Protein AF-A0A1R1YK47-F1 (afdb_monomer_lite)

InterPro domains:
  IPR036691 Endonuclease/exonuclease/phosphatase superfamily [G3DSA:3.60.10.10] (43-123)
  IPR036691 Endonuclease/exonuclease/phosphatase superfamily [SSF56219] (29-118)

Sequence (126 aa):
MPFLPHRYSDNELYWQPGQIVYYDCRHPSLSNNTMLPEISSEKPLTAISWNIERGYKLDGIIEQLAKLDADIICLQGGGVHGNAILSKFNMVATSRQHNCQPVDWNNDGPRYNEPRVGKYVHFFLI

Organism: NCBI:txid133412

Radius of gyration: 19.17 Å; chains: 1; bounding box: 36×39×49 Å

Secondary structure (DSSP, 8-state):
-----S---TT---PPTT-------S-HHHHSS-------SSPPPPEEEEE-GGGTTHHHHHHHHHHH--SEEEEE--SSSS-EEEESS---EEEEE-S--SS-HHHHGGGGT-------EEEEE-

pLDDT: mean 70.17, std 16.39, range [35.94, 94.38]

Foldseek 3Di:
DDDDDPDDDPPPPDDDVPDDDDDDPDDPVVVPDDPPPPPPPDDPQFEEEDACQLCPVVVVVVVVCVVVPHQWYWYHNVVPPDIDIDGPDDWDKDWDFDPDDPDPLCPCCVVVVGNDPDGDTDIDTD

Structure (mmCIF, N/CA/C/O backbone):
data_AF-A0A1R1YK47-F1
#
_entry.id   AF-A0A1R1YK47-F1
#
loop_
_atom_site.group_PDB
_atom_site.id
_atom_site.type_symbol
_atom_site.label_atom_id
_atom_site.label_alt_id
_atom_site.label_comp_id
_atom_site.label_asym_id
_atom_site.label_entity_id
_atom_site.label_seq_id
_atom_site.pdbx_PDB_ins_code
_atom_site.Cartn_x
_atom_site.Cartn_y
_atom_site.Cartn_z
_atom_site.occupancy
_atom_site.B_iso_or_equiv
_atom_site.auth_seq_id
_atom_site.auth_comp_id
_atom_site.auth_asym_id
_atom_site.auth_atom_id
_atom_site.pdbx_PDB_model_num
ATOM 1 N N . MET A 1 1 ? 11.602 24.915 -20.531 1.00 37.25 1 MET A N 1
ATOM 2 C CA . MET A 1 1 ? 11.321 24.700 -19.096 1.00 37.25 1 MET A CA 1
ATOM 3 C C . MET A 1 1 ? 9.813 24.732 -18.918 1.00 37.25 1 MET A C 1
ATOM 5 O O . MET A 1 1 ? 9.246 25.782 -19.200 1.00 37.25 1 MET A O 1
ATOM 9 N N . PRO A 1 2 ? 9.125 23.620 -18.609 1.00 41.16 2 PRO A N 1
ATOM 10 C CA . PRO A 1 2 ? 7.677 23.655 -18.525 1.00 41.16 2 PRO A CA 1
ATOM 11 C C . PRO A 1 2 ? 7.239 24.065 -17.116 1.00 41.16 2 PRO A C 1
ATOM 13 O O . PRO A 1 2 ? 7.529 23.397 -16.131 1.00 41.16 2 PRO A O 1
ATOM 16 N N . PHE A 1 3 ? 6.573 25.213 -17.088 1.00 37.47 3 PHE A N 1
ATOM 17 C CA . PHE A 1 3 ? 5.572 25.689 -16.142 1.00 37.47 3 PHE A CA 1
ATOM 18 C C . PHE A 1 3 ? 5.009 24.621 -15.184 1.00 37.47 3 PHE A C 1
ATOM 20 O O . PHE A 1 3 ? 4.152 23.825 -15.564 1.00 37.47 3 PHE A O 1
ATOM 27 N N . LEU A 1 4 ? 5.435 24.670 -13.920 1.00 37.72 4 LEU A N 1
ATOM 28 C CA . LEU A 1 4 ? 4.640 24.166 -12.801 1.00 37.72 4 LEU A CA 1
ATOM 29 C C . LEU A 1 4 ? 3.656 25.278 -12.398 1.00 37.72 4 LEU A C 1
ATOM 31 O O . LEU A 1 4 ? 4.082 26.426 -12.248 1.00 37.72 4 LEU A O 1
ATOM 35 N N . PRO A 1 5 ? 2.350 24.996 -12.256 1.00 35.94 5 PRO A N 1
ATOM 36 C CA . PRO A 1 5 ? 1.392 26.008 -11.839 1.00 35.94 5 PRO A CA 1
ATOM 37 C C . PRO A 1 5 ? 1.704 26.474 -10.411 1.00 35.94 5 PRO A C 1
ATOM 39 O O . PRO A 1 5 ? 1.889 25.658 -9.510 1.00 35.94 5 PRO A O 1
ATOM 42 N N . HIS A 1 6 ? 1.724 27.794 -10.209 1.00 36.44 6 HIS A N 1
ATOM 43 C CA . HIS A 1 6 ? 1.731 28.454 -8.901 1.00 36.44 6 HIS A CA 1
ATOM 44 C C . HIS A 1 6 ? 0.470 28.086 -8.102 1.00 36.44 6 HIS A C 1
ATOM 46 O O . HIS A 1 6 ? -0.511 28.829 -8.083 1.00 36.44 6 HIS A O 1
ATOM 52 N N . ARG A 1 7 ? 0.464 26.913 -7.470 1.00 38.34 7 ARG A N 1
ATOM 53 C CA . ARG A 1 7 ? -0.603 26.476 -6.562 1.00 38.34 7 ARG A CA 1
ATOM 54 C C . ARG A 1 7 ? -0.049 25.826 -5.304 1.00 38.34 7 ARG A C 1
ATOM 56 O O . ARG A 1 7 ? -0.526 24.777 -4.914 1.00 38.34 7 ARG A O 1
ATOM 63 N N . TYR A 1 8 ? 0.914 26.465 -4.658 1.00 40.47 8 TYR A N 1
ATOM 64 C CA . TYR A 1 8 ? 1.286 26.121 -3.290 1.00 40.47 8 TYR A CA 1
ATOM 65 C C . TYR A 1 8 ? 1.613 27.434 -2.579 1.00 40.47 8 TYR A C 1
ATOM 67 O O . TYR A 1 8 ? 2.642 28.046 -2.839 1.00 40.47 8 TYR A O 1
ATOM 75 N N . SER A 1 9 ? 0.655 27.949 -1.804 1.00 43.38 9 SER A N 1
ATOM 76 C CA . SER A 1 9 ? 0.872 29.087 -0.906 1.00 43.38 9 SER A CA 1
ATOM 77 C C . SER A 1 9 ? 1.799 28.659 0.231 1.00 43.38 9 SER A C 1
ATOM 79 O O . SER A 1 9 ? 1.650 27.542 0.722 1.00 43.38 9 SER A O 1
ATOM 81 N N . ASP A 1 10 ? 2.669 29.561 0.685 1.00 44.22 10 ASP A N 1
ATOM 82 C CA . ASP A 1 10 ? 3.802 29.374 1.615 1.00 44.22 10 ASP A CA 1
ATOM 83 C C . ASP A 1 10 ? 3.491 28.831 3.037 1.00 44.22 10 ASP A C 1
ATOM 85 O O . ASP A 1 10 ? 4.325 28.925 3.931 1.00 44.22 10 ASP A O 1
ATOM 89 N N . ASN A 1 11 ? 2.315 28.241 3.270 1.00 45.84 11 ASN A N 1
ATOM 90 C CA . ASN A 1 11 ? 1.869 27.704 4.561 1.00 45.84 11 ASN A CA 1
ATOM 91 C C . ASN A 1 11 ? 1.641 26.181 4.559 1.00 45.84 11 ASN A C 1
ATOM 93 O O . ASN A 1 11 ? 0.995 25.657 5.468 1.0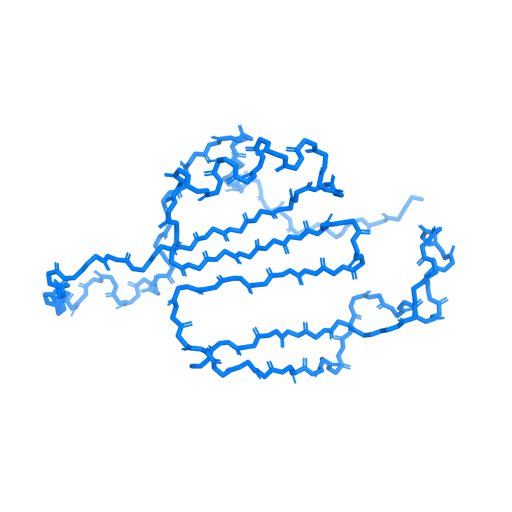0 45.84 11 ASN A O 1
ATOM 97 N N . GLU A 1 12 ? 2.133 25.446 3.559 1.00 52.50 12 GLU A N 1
ATOM 98 C CA . GLU A 1 12 ? 2.022 23.988 3.589 1.00 52.50 12 GLU A CA 1
ATOM 99 C C . GLU A 1 12 ? 2.949 23.393 4.649 1.00 52.50 12 GLU A C 1
ATOM 101 O O . GLU A 1 12 ? 4.172 23.524 4.610 1.00 52.50 12 GLU A O 1
ATOM 106 N N . LEU A 1 13 ? 2.322 22.742 5.625 1.00 56.00 13 LEU A N 1
ATOM 107 C CA . LEU A 1 13 ? 2.952 21.987 6.692 1.00 56.00 13 LEU A CA 1
ATOM 108 C C . LEU A 1 13 ? 3.752 20.831 6.065 1.00 56.00 13 LEU A C 1
ATOM 110 O O . LEU A 1 13 ? 3.222 19.750 5.820 1.00 56.00 13 LEU A O 1
ATOM 114 N N . TYR A 1 14 ? 5.021 21.080 5.745 1.00 54.44 14 TYR A N 1
ATOM 115 C CA . TYR A 1 14 ? 5.917 20.057 5.214 1.00 54.44 14 TYR A CA 1
ATOM 116 C C . TYR A 1 14 ? 6.212 19.028 6.308 1.00 54.44 14 TYR A C 1
ATOM 118 O O . TYR A 1 14 ? 7.012 19.263 7.218 1.00 54.44 14 TYR A O 1
ATOM 126 N N . TRP A 1 15 ? 5.549 17.876 6.217 1.00 69.12 15 TRP A N 1
ATOM 127 C CA . TRP A 1 15 ? 5.842 16.716 7.050 1.00 69.12 15 TRP A CA 1
ATOM 128 C C . TRP A 1 15 ? 7.257 16.221 6.759 1.00 69.12 15 TRP A C 1
ATOM 130 O O . TRP A 1 15 ? 7.640 16.050 5.599 1.00 69.12 15 TRP A O 1
ATOM 140 N N . GLN A 1 16 ? 8.040 15.986 7.808 1.00 71.56 16 GLN A N 1
ATOM 141 C CA . GLN A 1 16 ? 9.395 15.473 7.639 1.00 71.56 16 GLN A CA 1
ATOM 142 C C . GLN A 1 16 ? 9.356 13.984 7.252 1.00 71.56 16 GLN A C 1
ATOM 144 O O . GLN A 1 16 ? 8.504 13.244 7.754 1.00 71.56 16 GLN A O 1
ATOM 149 N N . PRO A 1 17 ? 10.273 13.497 6.393 1.00 53.19 17 PRO A N 1
ATOM 150 C CA . PRO A 1 17 ? 10.381 12.070 6.104 1.00 53.19 17 PRO A CA 1
ATOM 151 C C . PRO A 1 17 ? 10.516 11.238 7.389 1.00 53.19 17 PRO A C 1
ATOM 153 O O . PRO A 1 17 ? 11.370 11.513 8.229 1.00 53.19 17 PRO A O 1
ATOM 156 N N . GLY A 1 18 ? 9.665 10.220 7.546 1.00 53.66 18 GLY A N 1
ATOM 157 C CA . GLY A 1 18 ? 9.634 9.355 8.735 1.00 53.66 18 GLY A CA 1
ATOM 158 C C . GLY A 1 18 ? 8.845 9.908 9.928 1.00 53.66 18 GLY A C 1
ATOM 159 O O . GLY A 1 18 ? 8.736 9.228 10.948 1.00 53.66 18 GLY A O 1
ATOM 160 N N . GLN A 1 19 ? 8.266 11.106 9.819 1.00 64.25 19 GLN A N 1
ATOM 161 C CA . GLN A 1 19 ? 7.388 11.660 10.844 1.00 64.25 19 GLN A CA 1
ATOM 162 C C . GLN A 1 19 ? 6.049 10.911 10.876 1.00 64.25 19 GLN A C 1
ATOM 164 O O . GLN A 1 19 ? 5.363 10.796 9.861 1.00 64.25 19 GLN A O 1
ATOM 169 N N . ILE A 1 20 ? 5.647 10.445 12.061 1.00 56.94 20 ILE A N 1
ATOM 170 C CA . ILE A 1 20 ? 4.290 9.940 12.293 1.00 56.94 20 ILE A CA 1
ATOM 171 C C . ILE A 1 20 ? 3.365 11.141 12.482 1.00 56.94 20 ILE A C 1
ATOM 173 O O . ILE A 1 20 ? 3.617 12.006 13.323 1.00 56.94 20 ILE A O 1
ATOM 177 N N . VAL A 1 21 ? 2.294 11.186 11.696 1.00 62.59 21 VAL A N 1
ATOM 178 C CA . VAL A 1 21 ? 1.317 12.275 11.696 1.00 62.59 21 VAL A CA 1
ATOM 179 C C . VAL A 1 21 ? -0.048 11.716 12.064 1.00 62.59 21 VAL A C 1
ATOM 181 O O . VAL A 1 21 ? -0.497 10.734 11.479 1.00 62.59 21 VAL A O 1
ATOM 184 N N . TYR A 1 22 ? -0.717 12.371 13.009 1.00 63.12 22 TYR A N 1
ATOM 185 C CA . TYR A 1 22 ? -2.111 12.102 13.342 1.00 63.12 22 TYR A CA 1
ATOM 186 C C . TYR A 1 22 ? -2.960 13.213 12.735 1.00 63.12 22 TYR A C 1
ATOM 188 O O . TYR A 1 22 ? -2.768 14.384 13.061 1.00 63.12 22 TYR A O 1
ATOM 196 N N . TYR A 1 2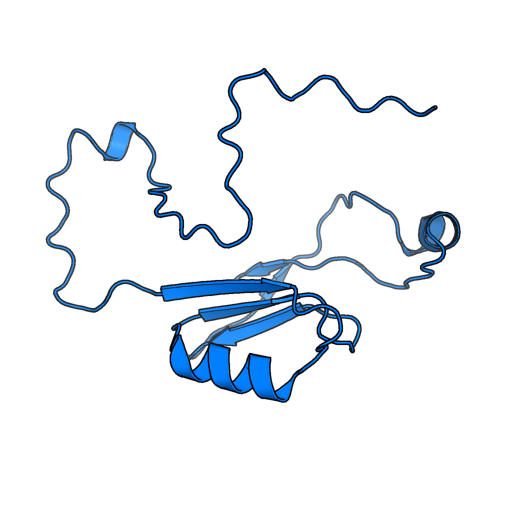3 ? -3.869 12.855 11.831 1.00 62.44 23 TYR A N 1
ATOM 197 C CA . TYR A 1 23 ? -4.727 13.813 11.143 1.00 62.44 23 TYR A CA 1
ATOM 198 C C . TYR A 1 23 ? -6.190 13.393 11.270 1.00 62.44 23 TYR A C 1
ATOM 200 O O . TYR A 1 23 ? -6.547 12.255 10.969 1.00 62.44 23 TYR A O 1
ATOM 208 N N . ASP A 1 24 ? -7.030 14.317 11.729 1.00 64.69 24 ASP A N 1
ATOM 209 C CA . ASP A 1 24 ? -8.475 14.128 11.805 1.00 64.69 24 ASP A CA 1
ATOM 210 C C . ASP A 1 24 ? -9.125 14.712 10.545 1.00 64.69 24 ASP A C 1
ATOM 212 O O . ASP A 1 24 ? -9.198 15.926 10.372 1.00 64.69 24 ASP A O 1
ATOM 216 N N . CYS A 1 25 ? -9.579 13.837 9.647 1.00 62.56 25 CYS A N 1
ATOM 217 C CA . CYS A 1 25 ? -10.200 14.226 8.378 1.00 62.56 25 CYS A CA 1
ATOM 218 C C . CYS A 1 25 ? -11.672 14.661 8.507 1.00 62.56 25 CYS A C 1
ATOM 220 O O . CYS A 1 25 ? -12.323 14.895 7.484 1.00 62.56 25 CYS A O 1
ATOM 222 N N . ARG A 1 26 ? -12.256 14.704 9.712 1.00 63.38 26 ARG A N 1
ATOM 223 C CA . ARG A 1 26 ? -13.668 15.082 9.877 1.00 63.38 26 ARG A CA 1
ATOM 224 C C . ARG A 1 26 ? -13.858 16.573 9.588 1.00 63.38 26 ARG A C 1
ATOM 226 O O . ARG A 1 26 ? -13.045 17.407 9.972 1.00 63.38 26 ARG A O 1
ATOM 233 N N . HIS A 1 27 ? -14.955 16.921 8.911 1.00 60.66 27 HIS A N 1
ATOM 234 C CA . HIS A 1 27 ? -15.258 18.314 8.566 1.00 60.66 27 HIS A CA 1
ATOM 235 C C . HIS A 1 27 ? -15.371 19.182 9.841 1.00 60.66 27 HIS A C 1
ATOM 237 O O . HIS A 1 27 ? -16.017 18.738 10.793 1.00 60.66 27 HIS A O 1
ATOM 243 N N . PRO A 1 28 ? -14.841 20.424 9.879 1.00 63.12 28 PRO A N 1
ATOM 244 C CA . PRO A 1 28 ? -14.827 21.260 11.090 1.00 63.12 28 PRO A CA 1
ATOM 245 C C . PRO A 1 28 ? -16.212 21.528 11.699 1.00 63.12 28 PRO A C 1
ATOM 247 O O . PRO A 1 28 ? -16.351 21.767 12.893 1.00 63.12 28 PRO A O 1
ATOM 250 N N . SER A 1 29 ? -17.280 21.461 10.899 1.00 58.78 29 SER A N 1
ATOM 251 C CA . SER A 1 29 ? -18.649 21.595 11.419 1.00 58.78 29 SER A CA 1
ATOM 252 C C . SER A 1 29 ? -19.116 20.391 12.251 1.00 58.78 29 SER A C 1
ATOM 254 O O . SER A 1 29 ? -20.111 20.503 12.960 1.00 58.78 29 SER A O 1
ATOM 256 N N . LEU A 1 30 ? -18.431 19.247 12.160 1.00 56.91 30 LEU A N 1
ATOM 257 C CA . LEU A 1 30 ? -18.706 18.029 12.927 1.00 56.91 30 LEU A CA 1
ATOM 258 C C . LEU A 1 30 ? -17.873 17.952 14.214 1.00 56.91 30 LEU A C 1
ATOM 260 O O . LEU A 1 30 ? -18.207 17.158 15.090 1.00 56.91 30 LEU A O 1
ATOM 264 N N . SER A 1 31 ? -16.820 18.769 14.354 1.00 54.59 31 SER A N 1
ATOM 265 C CA . SER A 1 31 ? -15.941 18.745 15.533 1.00 54.59 31 SER A CA 1
ATOM 266 C C . SER A 1 31 ? -16.531 19.469 16.744 1.00 54.59 31 SER A C 1
ATOM 268 O O . SER A 1 31 ? -16.192 19.131 17.872 1.00 54.59 31 SER A O 1
ATOM 270 N N . ASN A 1 32 ? -17.410 20.455 16.529 1.00 52.28 32 ASN A N 1
ATOM 271 C CA . ASN A 1 32 ? -17.772 21.416 17.577 1.00 52.28 32 ASN A CA 1
ATOM 272 C C . ASN A 1 32 ? -19.150 21.203 18.219 1.00 52.28 32 ASN A C 1
ATOM 274 O O . ASN A 1 32 ? -19.460 21.913 19.169 1.00 52.28 32 ASN A O 1
ATOM 278 N N . ASN A 1 33 ? -19.995 20.286 17.727 1.00 49.47 33 ASN A N 1
ATOM 279 C CA . ASN A 1 33 ? -21.384 20.220 18.211 1.00 49.47 33 ASN A CA 1
ATOM 280 C C . ASN A 1 33 ? -22.028 18.835 18.296 1.00 49.47 33 ASN A C 1
ATOM 282 O O . ASN A 1 33 ? -23.249 18.717 18.356 1.00 49.47 33 ASN A O 1
ATOM 286 N N . THR A 1 34 ? -21.229 17.779 18.366 1.00 49.53 34 THR A N 1
ATOM 287 C CA . THR A 1 34 ? -21.770 16.455 18.669 1.00 49.53 34 THR A CA 1
ATOM 288 C C . THR A 1 34 ? -20.887 15.870 19.746 1.00 49.53 34 THR A C 1
ATOM 290 O O . THR A 1 34 ? -19.693 15.686 19.512 1.00 49.53 34 THR 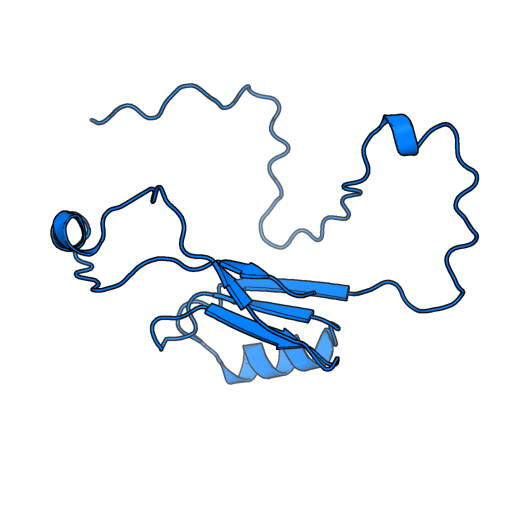A O 1
ATOM 293 N N . MET A 1 35 ? -21.454 15.594 20.929 1.00 50.66 35 MET A N 1
ATOM 294 C CA . MET A 1 35 ? -20.897 14.542 21.774 1.00 50.66 35 MET A CA 1
ATOM 295 C C . MET A 1 35 ? -20.623 13.383 20.827 1.00 50.66 35 MET A C 1
ATOM 297 O O . MET A 1 35 ? -21.549 12.921 20.157 1.00 50.66 35 MET A O 1
ATOM 301 N N . LEU A 1 36 ? -19.346 13.021 20.682 1.00 52.94 36 LEU A N 1
ATOM 302 C CA . LEU A 1 36 ? -18.961 11.833 19.938 1.00 52.94 36 LEU A CA 1
ATOM 303 C C . LEU A 1 36 ? -19.927 10.742 20.413 1.00 52.94 36 LEU A C 1
ATOM 305 O O . LEU A 1 36 ? -20.026 10.577 21.634 1.00 52.94 36 LEU A O 1
ATOM 309 N N . PRO A 1 37 ? -20.684 10.055 19.531 1.00 49.97 37 PRO A N 1
ATOM 310 C CA . PRO A 1 37 ? -21.273 8.795 19.961 1.00 49.97 37 PRO A CA 1
ATOM 311 C C . PRO A 1 37 ? -20.103 8.042 20.576 1.00 49.97 37 PRO A C 1
ATOM 313 O O . PRO A 1 37 ? -19.045 8.025 19.934 1.00 49.97 37 PRO A O 1
ATOM 316 N N . GLU A 1 38 ? -20.237 7.615 21.843 1.00 51.88 38 GLU A N 1
ATOM 317 C CA . GLU A 1 38 ? -19.170 6.922 22.567 1.00 51.88 38 GLU A CA 1
ATOM 318 C C . GLU A 1 38 ? -18.500 6.021 21.551 1.00 51.88 38 GLU A C 1
ATOM 320 O O . GLU A 1 38 ? -19.175 5.173 20.959 1.00 51.88 38 GLU A O 1
ATOM 325 N N . ILE A 1 39 ? -17.241 6.333 21.213 1.00 55.06 39 ILE A N 1
ATOM 326 C CA . ILE A 1 39 ? -16.490 5.498 20.290 1.00 55.06 39 ILE A CA 1
ATOM 327 C C . ILE A 1 39 ? -16.638 4.129 20.923 1.00 55.06 39 ILE A C 1
ATOM 329 O O . ILE A 1 39 ? -16.228 3.960 22.075 1.00 55.06 39 ILE A O 1
ATOM 333 N N . SER A 1 40 ? -17.351 3.234 20.226 1.00 56.41 40 SER A N 1
ATOM 334 C CA . SER A 1 40 ? -17.503 1.842 20.624 1.00 56.41 40 SER A CA 1
ATOM 335 C C . SER A 1 40 ? -16.163 1.422 21.209 1.00 56.41 40 SER A C 1
ATOM 337 O O . SER A 1 40 ? -15.134 1.752 20.620 1.00 56.41 40 SER A O 1
ATOM 339 N N . SER A 1 41 ? -16.135 0.747 22.359 1.00 56.38 41 SER A N 1
ATOM 340 C CA . SER A 1 41 ? -14.886 0.312 23.010 1.00 56.38 41 SER A CA 1
ATOM 341 C C . SER A 1 41 ? -13.983 -0.559 22.115 1.00 56.38 41 SER A C 1
ATOM 343 O O . SER A 1 41 ? -12.952 -1.061 22.556 1.00 56.38 41 SER A O 1
ATOM 345 N N . GLU A 1 42 ? -14.397 -0.799 20.878 1.00 67.12 42 GLU A N 1
ATOM 346 C CA . GLU A 1 42 ? -13.665 -1.437 19.812 1.00 67.12 42 GLU A CA 1
ATOM 347 C C . GLU A 1 42 ? -12.516 -0.564 19.285 1.00 67.12 42 GLU A C 1
ATOM 349 O O . GLU A 1 42 ? -12.593 0.656 19.128 1.00 67.12 42 GLU A O 1
ATOM 354 N N . LYS A 1 43 ? -11.405 -1.248 19.013 1.00 75.94 43 LYS A N 1
ATOM 355 C CA . LYS A 1 43 ? -10.175 -0.693 18.451 1.00 75.94 43 LYS A CA 1
ATOM 356 C C . LYS A 1 43 ? -10.490 0.161 17.202 1.00 75.94 43 LYS A C 1
ATOM 358 O O . LYS A 1 43 ? -11.166 -0.339 16.302 1.00 75.94 43 LYS A O 1
ATOM 363 N N . PRO A 1 44 ? -9.957 1.396 17.089 1.00 80.75 44 PRO A N 1
ATOM 364 C CA . PRO A 1 44 ? -10.059 2.185 15.862 1.00 80.75 44 PRO A CA 1
ATOM 365 C C . PRO A 1 44 ? -9.491 1.422 14.660 1.00 80.75 44 PRO A C 1
ATOM 367 O O . PRO A 1 44 ? -8.440 0.793 14.776 1.00 80.75 44 PRO A O 1
ATOM 370 N N . LEU A 1 45 ? -10.149 1.517 13.502 1.00 82.75 45 LEU A N 1
ATOM 371 C CA . LEU A 1 45 ? -9.655 0.920 12.261 1.00 82.75 45 LEU A CA 1
ATOM 372 C C . LEU A 1 45 ? -8.280 1.502 11.905 1.00 82.75 45 LEU A C 1
ATOM 374 O O . LEU A 1 45 ? -8.128 2.714 11.739 1.00 82.75 45 LEU A O 1
ATOM 378 N N . THR A 1 46 ? -7.287 0.632 11.756 1.00 87.56 46 THR A N 1
ATOM 379 C CA . THR A 1 46 ? -5.917 1.018 11.406 1.00 87.56 46 THR A CA 1
ATOM 380 C C . THR A 1 46 ? -5.635 0.740 9.934 1.00 87.56 46 THR A C 1
ATOM 382 O O . THR A 1 46 ? -5.881 -0.360 9.437 1.00 87.56 46 THR A O 1
ATOM 385 N N . ALA A 1 47 ? -5.099 1.735 9.228 1.00 88.88 47 ALA A N 1
ATOM 386 C CA . ALA A 1 47 ? -4.743 1.616 7.821 1.00 88.88 47 ALA A CA 1
ATOM 387 C C . ALA A 1 47 ? -3.325 2.133 7.560 1.00 88.88 47 ALA A C 1
ATOM 389 O O . ALA A 1 47 ? -2.929 3.170 8.092 1.00 88.88 47 ALA A O 1
ATOM 390 N N . ILE A 1 48 ? -2.574 1.424 6.717 1.00 89.31 48 ILE A N 1
ATOM 391 C CA . ILE A 1 48 ? -1.230 1.813 6.271 1.00 89.31 48 ILE A CA 1
ATOM 392 C C . ILE A 1 48 ? -1.234 1.967 4.757 1.00 89.31 48 ILE A C 1
ATOM 394 O O . ILE A 1 48 ? -1.766 1.117 4.049 1.00 89.31 48 ILE A O 1
ATOM 398 N N . SER A 1 49 ? -0.591 3.018 4.252 1.00 88.44 49 SER A N 1
ATOM 399 C CA . SER A 1 49 ? -0.261 3.151 2.833 1.00 88.44 49 SER A CA 1
ATOM 400 C C . SER A 1 49 ? 1.248 3.269 2.670 1.00 88.44 49 SER A C 1
ATOM 402 O O . SER A 1 49 ? 1.857 4.128 3.304 1.00 88.44 49 SER A O 1
ATOM 404 N N . TRP A 1 50 ? 1.847 2.434 1.819 1.00 87.81 50 TRP A N 1
ATOM 405 C CA . TRP A 1 50 ? 3.294 2.428 1.614 1.00 87.81 50 TRP A CA 1
ATOM 406 C C . TRP A 1 50 ? 3.695 2.048 0.180 1.00 87.81 50 TRP A C 1
ATOM 408 O O . TRP A 1 50 ? 3.431 0.942 -0.292 1.00 87.81 50 TRP A O 1
ATOM 418 N N . ASN A 1 51 ? 4.411 2.945 -0.502 1.00 86.94 51 ASN A N 1
ATOM 419 C CA . ASN A 1 51 ? 5.185 2.598 -1.691 1.00 86.94 51 ASN A CA 1
ATOM 420 C C . ASN A 1 51 ? 6.467 1.856 -1.280 1.00 86.94 51 ASN A C 1
ATOM 422 O O . ASN A 1 51 ? 7.346 2.434 -0.644 1.00 86.94 51 ASN A O 1
ATOM 426 N N . ILE A 1 52 ? 6.563 0.585 -1.658 1.00 87.69 52 ILE A N 1
ATOM 427 C CA . ILE A 1 52 ? 7.645 -0.317 -1.247 1.00 87.69 52 ILE A CA 1
ATOM 428 C C . ILE A 1 52 ? 8.779 -0.416 -2.273 1.00 87.69 52 ILE A C 1
ATOM 430 O O . ILE A 1 52 ? 9.593 -1.334 -2.188 1.00 87.69 52 ILE A O 1
ATOM 434 N N . GLU A 1 53 ? 8.819 0.490 -3.257 1.00 85.19 53 GLU A N 1
ATOM 435 C CA . GLU A 1 53 ? 9.925 0.660 -4.208 1.00 85.19 53 GLU A CA 1
ATOM 436 C C . GLU A 1 53 ? 10.430 -0.673 -4.783 1.00 85.19 53 GLU A C 1
ATOM 438 O O . GLU A 1 53 ? 11.511 -1.157 -4.473 1.00 85.19 53 GLU A O 1
ATOM 443 N N . ARG A 1 54 ? 9.612 -1.337 -5.596 1.00 80.38 54 ARG A N 1
ATOM 444 C CA . ARG A 1 54 ? 9.894 -2.644 -6.232 1.00 80.38 54 ARG A CA 1
ATOM 445 C C . ARG A 1 54 ? 10.133 -3.799 -5.260 1.00 80.38 54 ARG A C 1
ATOM 447 O O . ARG A 1 54 ? 10.579 -4.858 -5.690 1.00 80.38 54 ARG A O 1
ATOM 454 N N . GLY A 1 55 ? 9.792 -3.625 -3.984 1.00 80.31 55 GLY A N 1
ATOM 455 C CA . GLY A 1 55 ? 10.057 -4.618 -2.951 1.00 80.31 55 GLY A CA 1
ATOM 456 C C . GLY A 1 55 ? 11.540 -4.710 -2.598 1.00 80.31 55 GLY A C 1
ATOM 457 O O . GLY A 1 55 ? 12.010 -5.783 -2.216 1.00 80.31 55 GLY A O 1
ATOM 458 N N . TYR A 1 56 ? 12.308 -3.620 -2.729 1.00 83.38 56 TYR A N 1
ATOM 459 C CA . TYR A 1 56 ? 13.679 -3.605 -2.220 1.00 83.38 56 TYR A CA 1
ATOM 460 C C . TYR A 1 56 ? 13.668 -3.929 -0.718 1.00 83.38 56 TYR A C 1
ATOM 462 O O . TYR A 1 56 ? 13.069 -3.208 0.073 1.00 83.38 56 TYR A O 1
ATOM 470 N N . LY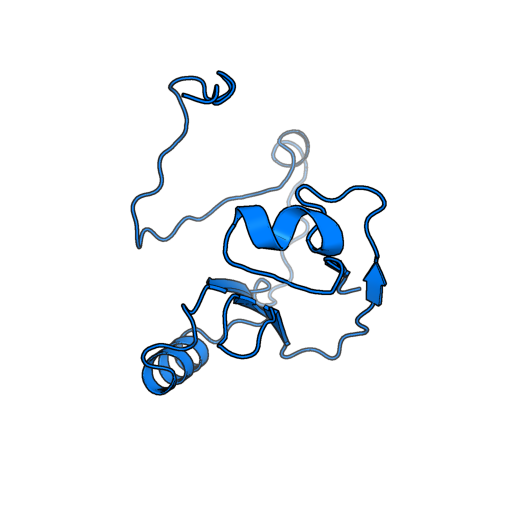S A 1 57 ? 14.359 -5.010 -0.326 1.00 90.25 57 LYS A N 1
ATOM 471 C CA . LYS A 1 57 ? 14.347 -5.574 1.041 1.00 90.25 57 LYS A CA 1
ATOM 472 C C . LYS A 1 57 ? 12.974 -6.108 1.476 1.00 90.25 57 LYS A C 1
ATOM 474 O O . LYS A 1 57 ? 12.544 -5.868 2.603 1.00 90.25 57 LYS A O 1
ATOM 479 N N . LEU A 1 58 ? 12.311 -6.850 0.587 1.00 88.88 58 LEU A N 1
ATOM 480 C CA . LEU A 1 58 ? 10.972 -7.396 0.809 1.00 88.88 58 LEU A CA 1
ATOM 481 C C . LEU A 1 58 ? 10.815 -8.130 2.149 1.00 88.88 58 LEU A C 1
ATOM 483 O O . LEU A 1 58 ? 9.825 -7.896 2.828 1.00 88.88 58 LEU A O 1
ATOM 487 N N . ASP A 1 59 ? 11.796 -8.930 2.572 1.00 93.25 59 ASP A N 1
ATOM 488 C CA . ASP A 1 59 ? 11.735 -9.637 3.862 1.00 93.25 59 ASP A CA 1
ATOM 489 C C . ASP A 1 59 ? 11.597 -8.664 5.043 1.00 93.25 59 ASP A C 1
ATOM 491 O O . ASP A 1 59 ? 10.718 -8.814 5.890 1.00 93.25 59 ASP A O 1
ATOM 495 N N . GLY A 1 60 ? 12.397 -7.593 5.053 1.00 93.69 60 GLY A N 1
ATOM 496 C CA . GLY A 1 60 ? 12.314 -6.554 6.080 1.00 93.69 60 GLY A CA 1
ATOM 497 C C . GLY A 1 60 ? 11.003 -5.767 6.024 1.00 93.69 60 GLY A C 1
ATOM 498 O O . GLY A 1 60 ? 10.464 -5.393 7.065 1.00 93.69 60 GLY A O 1
ATOM 499 N N . ILE A 1 61 ? 10.458 -5.551 4.823 1.00 90.12 61 ILE A N 1
ATOM 500 C CA . ILE A 1 61 ? 9.136 -4.938 4.642 1.00 90.12 61 ILE A CA 1
ATOM 501 C C . ILE A 1 61 ? 8.051 -5.844 5.231 1.00 90.12 61 ILE A C 1
ATOM 503 O O . ILE A 1 61 ? 7.215 -5.367 5.995 1.00 90.12 61 ILE A O 1
ATOM 507 N N . ILE A 1 62 ? 8.076 -7.143 4.921 1.00 91.19 62 ILE A N 1
ATOM 508 C CA . ILE A 1 62 ? 7.118 -8.126 5.443 1.00 91.19 62 ILE A CA 1
ATOM 509 C C . ILE A 1 62 ? 7.173 -8.154 6.971 1.00 91.19 62 ILE A C 1
ATOM 511 O O . ILE A 1 62 ? 6.132 -8.056 7.622 1.00 91.19 62 ILE A O 1
ATOM 515 N N . GLU A 1 63 ? 8.373 -8.214 7.554 1.00 94.38 63 GLU A N 1
ATOM 516 C CA . GLU A 1 63 ? 8.545 -8.168 9.007 1.00 94.38 63 GLU A CA 1
ATOM 517 C C . GLU A 1 63 ? 7.980 -6.885 9.629 1.00 94.38 63 GLU A C 1
ATOM 519 O O . GLU A 1 63 ? 7.372 -6.935 10.700 1.00 94.38 63 GLU A O 1
ATOM 524 N N . GLN A 1 64 ? 8.174 -5.728 8.990 1.00 93.19 64 GLN A N 1
ATOM 525 C CA . GLN A 1 64 ? 7.630 -4.465 9.492 1.00 93.19 64 GLN A CA 1
ATOM 526 C C . GLN A 1 64 ? 6.108 -4.400 9.380 1.00 93.19 64 GLN A C 1
ATOM 528 O O . GLN A 1 64 ? 5.454 -4.010 10.345 1.00 93.19 64 GLN A O 1
ATOM 533 N N . LEU A 1 65 ? 5.534 -4.819 8.252 1.00 91.62 65 LEU A N 1
ATOM 534 C CA . LEU A 1 65 ? 4.081 -4.866 8.073 1.00 91.62 65 LEU A CA 1
ATOM 535 C C . LEU A 1 65 ? 3.425 -5.804 9.094 1.00 91.62 65 LEU A C 1
ATOM 537 O O . LEU A 1 65 ? 2.404 -5.446 9.678 1.00 91.62 65 LEU A O 1
ATOM 541 N N . ALA A 1 66 ? 4.049 -6.954 9.374 1.00 91.00 66 ALA A N 1
ATOM 542 C CA . ALA A 1 66 ? 3.589 -7.879 10.407 1.00 91.00 66 ALA A CA 1
ATOM 543 C C . ALA A 1 66 ? 3.639 -7.261 11.815 1.00 91.00 66 ALA A C 1
ATOM 545 O O . ALA A 1 66 ? 2.722 -7.462 12.605 1.00 91.00 66 ALA A O 1
ATOM 546 N N . LYS A 1 67 ? 4.681 -6.478 12.128 1.00 93.19 67 LYS A N 1
ATOM 547 C CA . LYS A 1 67 ? 4.813 -5.779 13.421 1.00 93.19 67 LYS A CA 1
ATOM 548 C C . LYS A 1 67 ? 3.815 -4.634 13.589 1.00 93.19 67 LYS A C 1
ATOM 550 O O . LYS A 1 67 ? 3.373 -4.390 14.706 1.00 93.19 67 LYS A O 1
ATOM 555 N N . LEU A 1 68 ? 3.500 -3.914 12.512 1.00 90.81 68 LEU A N 1
ATOM 556 C CA . LEU A 1 68 ? 2.555 -2.794 12.549 1.00 90.81 68 LEU A CA 1
ATOM 557 C C . LEU A 1 68 ? 1.100 -3.257 12.706 1.00 90.81 68 LEU A C 1
ATOM 559 O O . LEU A 1 68 ? 0.285 -2.502 13.226 1.00 90.81 68 LEU A O 1
ATOM 563 N N . ASP A 1 69 ? 0.789 -4.481 12.269 1.00 90.25 69 ASP A N 1
ATOM 564 C CA . ASP A 1 69 ? -0.489 -5.163 12.507 1.00 90.25 69 ASP A CA 1
ATOM 565 C C . ASP A 1 69 ? -1.739 -4.355 12.090 1.00 90.25 69 ASP A C 1
ATOM 567 O O . ASP A 1 69 ? -2.804 -4.422 12.714 1.00 90.25 69 ASP A O 1
ATOM 571 N N . ALA A 1 70 ? -1.630 -3.586 11.003 1.00 89.69 70 ALA A N 1
ATOM 572 C CA . ALA A 1 70 ? -2.746 -2.790 10.504 1.00 89.69 70 ALA A CA 1
ATOM 573 C C . ALA A 1 70 ? -3.900 -3.661 9.992 1.00 89.69 70 ALA A C 1
ATOM 575 O O . ALA A 1 70 ? -3.707 -4.785 9.523 1.00 89.69 70 ALA A O 1
ATOM 576 N N . ASP A 1 71 ? -5.116 -3.127 10.066 1.00 91.12 71 ASP A N 1
ATOM 577 C CA . ASP A 1 71 ? -6.314 -3.833 9.617 1.00 91.12 71 ASP A CA 1
ATOM 578 C C . ASP A 1 71 ? -6.492 -3.749 8.086 1.00 91.12 71 ASP A C 1
ATOM 580 O O . ASP A 1 71 ? -7.049 -4.665 7.470 1.00 91.12 71 ASP A O 1
ATOM 584 N N . ILE A 1 72 ? -5.972 -2.680 7.465 1.00 89.88 72 ILE A N 1
ATOM 585 C CA . ILE A 1 72 ? -5.906 -2.474 6.008 1.00 89.88 72 ILE A CA 1
ATOM 586 C C . ILE A 1 72 ? -4.498 -2.007 5.605 1.00 89.88 72 ILE A C 1
ATOM 588 O O . ILE A 1 72 ? -3.937 -1.095 6.212 1.00 89.88 72 ILE A O 1
ATOM 592 N N . ILE A 1 73 ? -3.927 -2.594 4.552 1.00 90.50 73 ILE A N 1
ATOM 593 C CA . ILE A 1 73 ? -2.615 -2.214 4.009 1.00 90.50 73 ILE A CA 1
ATOM 594 C C . ILE A 1 73 ? -2.740 -1.951 2.506 1.00 90.50 73 ILE A C 1
ATOM 596 O O . ILE A 1 73 ? -3.128 -2.836 1.748 1.00 90.50 73 ILE A O 1
ATOM 600 N N . CYS A 1 74 ? -2.354 -0.754 2.074 1.00 89.50 74 CYS A N 1
ATOM 601 C CA . CYS A 1 74 ? -2.286 -0.327 0.680 1.00 89.50 74 CYS A CA 1
ATOM 602 C C . CYS A 1 74 ? -0.818 -0.229 0.249 1.00 89.50 74 CYS A C 1
ATOM 604 O O . CYS A 1 74 ? -0.099 0.667 0.688 1.00 89.50 74 CYS A O 1
ATOM 606 N N . LEU A 1 75 ? -0.362 -1.129 -0.618 1.00 88.00 75 LEU A N 1
ATOM 607 C CA . LEU A 1 75 ? 1.008 -1.133 -1.126 1.00 88.00 75 LEU A CA 1
ATOM 608 C C . LEU A 1 75 ? 1.067 -0.593 -2.549 1.00 88.00 75 LEU A C 1
ATOM 610 O O . LEU A 1 75 ? 0.229 -0.941 -3.383 1.00 88.00 75 LEU A O 1
ATOM 614 N N . GLN A 1 76 ? 2.088 0.206 -2.845 1.00 85.81 76 GLN A N 1
ATOM 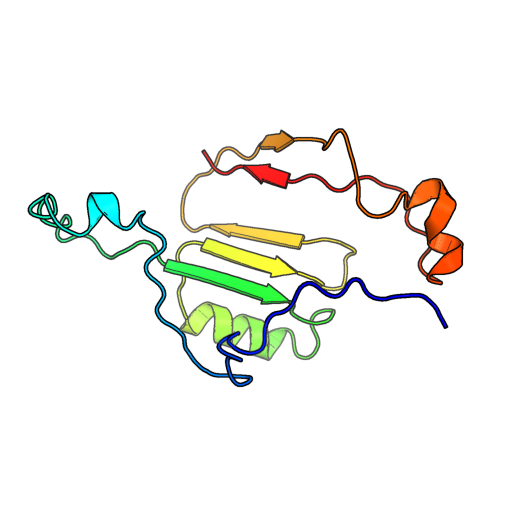615 C CA . GLN A 1 76 ? 2.415 0.625 -4.207 1.00 85.81 76 GLN A CA 1
ATOM 616 C C . GLN A 1 76 ? 3.794 0.117 -4.619 1.00 85.81 76 GLN A C 1
ATOM 618 O O . GLN A 1 76 ? 4.698 -0.033 -3.799 1.00 85.81 76 GLN A O 1
ATOM 623 N N . GLY A 1 77 ? 3.948 -0.144 -5.915 1.00 76.38 77 GLY A N 1
ATOM 624 C CA . GLY A 1 77 ? 5.257 -0.386 -6.502 1.00 76.38 77 GLY A CA 1
ATOM 625 C C . GLY A 1 77 ? 5.875 -1.742 -6.175 1.00 76.38 77 GLY A C 1
ATOM 626 O O . GLY A 1 77 ? 7.081 -1.829 -6.238 1.00 76.38 77 GLY A O 1
ATOM 627 N N . GLY A 1 78 ? 5.131 -2.814 -5.884 1.00 63.09 78 GLY A N 1
ATOM 628 C CA . GLY A 1 78 ? 5.680 -4.131 -5.486 1.00 63.09 78 GLY A CA 1
ATOM 629 C C . GLY A 1 78 ? 6.431 -4.945 -6.558 1.00 63.09 78 GLY A C 1
ATOM 630 O O . GLY A 1 78 ? 6.455 -6.168 -6.494 1.00 63.09 78 GLY A O 1
ATOM 631 N N . GLY A 1 79 ? 6.997 -4.311 -7.587 1.00 57.72 79 GLY A N 1
ATOM 632 C CA . GLY A 1 79 ? 7.801 -4.975 -8.626 1.00 57.72 79 GLY A CA 1
ATOM 633 C C . GLY A 1 79 ? 6.982 -5.654 -9.730 1.00 57.72 79 GLY A C 1
ATOM 634 O O . GLY A 1 79 ? 7.426 -5.689 -10.874 1.00 57.72 79 GLY A O 1
ATOM 635 N N . VAL A 1 80 ? 5.749 -6.076 -9.441 1.00 52.91 80 VAL A N 1
ATOM 636 C CA . VAL A 1 80 ? 4.809 -6.661 -10.412 1.00 52.91 80 VAL A CA 1
ATOM 637 C C . VAL A 1 80 ? 3.751 -5.625 -10.810 1.00 52.91 80 VAL A C 1
ATOM 639 O O . VAL A 1 80 ? 2.586 -5.762 -10.475 1.00 52.91 80 VAL A O 1
ATOM 642 N N . HIS A 1 81 ? 4.180 -4.529 -11.449 1.00 55.97 81 HIS A N 1
ATOM 643 C CA . HIS A 1 81 ? 3.345 -3.533 -12.156 1.00 55.97 81 HIS A CA 1
ATOM 644 C C . HIS A 1 81 ? 1.984 -3.136 -11.526 1.00 55.97 81 HIS A C 1
ATOM 646 O O . HIS A 1 81 ? 1.051 -2.790 -12.250 1.00 55.97 81 HIS A O 1
ATOM 652 N N . GLY A 1 82 ? 1.851 -3.136 -10.197 1.00 66.69 82 GLY A N 1
ATOM 653 C CA . GLY A 1 82 ? 0.551 -2.975 -9.553 1.00 66.69 82 GLY A CA 1
ATOM 654 C C . GLY A 1 82 ? 0.621 -2.498 -8.108 1.00 66.69 82 GLY A C 1
ATOM 655 O O . GLY A 1 82 ? 1.659 -2.576 -7.446 1.00 66.69 82 GLY A O 1
ATOM 656 N N . ASN A 1 83 ? -0.519 -1.988 -7.651 1.00 79.81 83 ASN A N 1
ATOM 657 C CA . ASN A 1 83 ? -0.791 -1.708 -6.248 1.00 79.81 83 ASN A CA 1
ATOM 658 C C . ASN A 1 83 ? -1.506 -2.920 -5.642 1.00 79.81 83 ASN A C 1
ATOM 660 O O . ASN A 1 83 ? -2.250 -3.605 -6.345 1.00 79.81 83 ASN A O 1
ATOM 664 N N . ALA A 1 84 ? -1.315 -3.162 -4.351 1.00 82.62 84 ALA A N 1
ATOM 665 C CA . ALA A 1 84 ? -2.003 -4.219 -3.621 1.00 82.62 84 ALA A CA 1
ATOM 666 C C . ALA A 1 84 ? -2.795 -3.628 -2.456 1.00 82.62 84 ALA A C 1
ATOM 668 O O . ALA A 1 84 ? -2.353 -2.672 -1.823 1.00 82.62 84 ALA A O 1
ATOM 669 N N . ILE A 1 85 ? -3.954 -4.216 -2.171 1.00 84.06 85 ILE A N 1
ATOM 670 C CA . ILE A 1 85 ? -4.728 -3.938 -0.963 1.00 84.06 85 ILE A CA 1
ATOM 671 C C . ILE A 1 85 ? -4.870 -5.257 -0.215 1.00 84.06 85 ILE A C 1
ATOM 673 O O . ILE A 1 85 ? -5.373 -6.233 -0.771 1.00 84.06 85 ILE A O 1
ATOM 677 N N . LEU A 1 86 ? -4.413 -5.280 1.032 1.00 85.75 86 LEU A N 1
ATOM 678 C CA . LEU A 1 86 ? -4.564 -6.400 1.949 1.00 85.75 86 LEU A CA 1
ATOM 679 C C . LEU A 1 86 ? -5.495 -5.968 3.079 1.00 85.75 86 LEU A C 1
ATOM 681 O O . LEU A 1 86 ? -5.394 -4.845 3.572 1.00 85.75 86 LEU A O 1
ATOM 685 N N . SER A 1 87 ? -6.393 -6.856 3.497 1.00 85.81 87 SER A N 1
ATOM 686 C CA . SER A 1 87 ? -7.278 -6.615 4.634 1.00 85.81 87 SER A CA 1
ATOM 687 C C . SER A 1 87 ? -7.446 -7.871 5.463 1.00 85.81 87 SER A C 1
ATOM 689 O O . SER A 1 87 ? -7.445 -8.982 4.932 1.00 85.81 87 SER A O 1
ATOM 691 N N . LYS A 1 88 ? -7.618 -7.670 6.769 1.00 86.94 88 LYS A N 1
ATOM 692 C CA . LYS A 1 88 ? -8.022 -8.725 7.703 1.00 86.94 88 LYS A CA 1
ATOM 693 C C . LYS A 1 88 ? -9.511 -9.062 7.605 1.00 86.94 88 LYS A C 1
ATOM 695 O O . LYS A 1 88 ? -9.932 -10.099 8.110 1.00 86.94 88 LYS A O 1
ATOM 700 N N . PHE A 1 89 ? -10.306 -8.194 6.985 1.00 85.94 89 PHE A N 1
ATOM 701 C CA . PHE A 1 89 ? -11.743 -8.374 6.838 1.00 85.94 89 PHE A CA 1
ATOM 702 C C . PHE A 1 89 ? -12.081 -8.967 5.472 1.00 85.94 89 PHE A C 1
ATOM 704 O O . PHE A 1 89 ? -11.361 -8.779 4.490 1.00 85.94 89 PHE A O 1
ATOM 711 N N . ASN A 1 90 ? -13.218 -9.656 5.396 1.00 83.19 90 ASN A N 1
ATOM 712 C CA . ASN A 1 90 ? -13.795 -10.020 4.108 1.00 83.19 90 ASN A CA 1
ATOM 713 C C . ASN A 1 90 ? -14.226 -8.745 3.382 1.00 83.19 90 ASN A C 1
ATOM 715 O O . ASN A 1 90 ? -14.920 -7.913 3.961 1.00 83.19 90 ASN A O 1
ATOM 719 N N . MET A 1 91 ? -13.833 -8.609 2.117 1.00 73.94 91 MET A N 1
ATOM 720 C CA . MET A 1 91 ? -14.130 -7.422 1.318 1.00 73.94 91 MET A CA 1
ATOM 721 C C . MET A 1 91 ? -14.727 -7.800 -0.028 1.00 73.94 91 MET A C 1
ATOM 723 O O . MET A 1 91 ? -14.280 -8.747 -0.680 1.00 73.94 91 MET A O 1
ATOM 727 N N . VAL A 1 92 ? -15.683 -6.992 -0.481 1.00 77.44 92 VAL A N 1
ATOM 728 C CA . VAL A 1 92 ? -16.129 -6.988 -1.874 1.00 77.44 92 VAL A CA 1
ATOM 729 C C . VAL A 1 92 ? -15.404 -5.854 -2.588 1.00 77.44 92 VAL A C 1
ATOM 731 O O . VAL A 1 92 ? -15.677 -4.680 -2.358 1.00 77.44 92 VAL A O 1
ATOM 734 N N . ALA A 1 93 ? -14.460 -6.202 -3.458 1.00 72.56 93 ALA A N 1
ATOM 735 C CA . ALA A 1 93 ? -13.723 -5.215 -4.234 1.00 72.56 93 ALA A CA 1
ATOM 736 C C . ALA A 1 93 ? -14.456 -4.901 -5.541 1.00 72.56 93 ALA A C 1
ATOM 738 O O . ALA A 1 93 ? -14.812 -5.802 -6.303 1.00 72.56 93 ALA A O 1
ATOM 739 N N . THR A 1 94 ? -14.622 -3.612 -5.843 1.00 71.75 94 THR A N 1
ATOM 740 C CA . THR A 1 94 ? 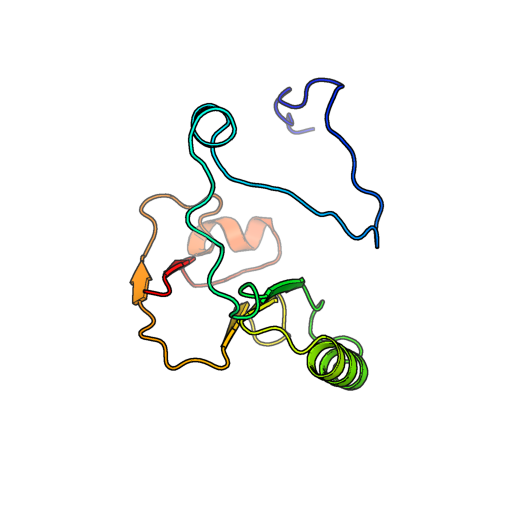-15.051 -3.168 -7.176 1.00 71.75 94 THR A CA 1
ATOM 741 C C . THR A 1 94 ? -14.031 -2.217 -7.777 1.00 71.75 94 THR A C 1
ATOM 743 O O . THR A 1 94 ? -13.479 -1.359 -7.089 1.00 71.75 94 THR A O 1
ATOM 746 N N . SER A 1 95 ? -13.777 -2.365 -9.076 1.00 70.19 95 SER A N 1
ATOM 747 C CA . SER A 1 95 ? -12.936 -1.448 -9.840 1.00 70.19 95 SER A CA 1
ATOM 748 C C . SER A 1 95 ? -13.809 -0.445 -10.586 1.00 70.19 95 SER A C 1
ATOM 750 O O . SER A 1 95 ? -14.669 -0.842 -11.378 1.00 70.19 95 SER A O 1
ATOM 752 N N . ARG A 1 96 ? -13.570 0.853 -10.392 1.00 71.44 96 ARG A N 1
ATOM 753 C CA . ARG A 1 96 ? -14.179 1.901 -11.224 1.00 71.44 96 ARG A CA 1
ATOM 754 C C . ARG A 1 96 ? -13.136 2.453 -12.183 1.00 71.44 96 ARG A C 1
ATOM 756 O O . ARG A 1 96 ? -12.072 2.907 -11.767 1.00 71.44 96 ARG A O 1
ATOM 763 N N . GLN A 1 97 ? -13.454 2.421 -13.472 1.00 73.50 97 GLN A N 1
ATOM 764 C CA . GLN A 1 97 ? -12.646 3.092 -14.480 1.00 73.50 97 GLN A CA 1
ATOM 765 C C . GLN A 1 97 ? -12.909 4.596 -14.402 1.00 73.50 97 GLN A C 1
ATOM 767 O O . GLN A 1 97 ? -14.062 5.023 -14.359 1.00 73.50 97 GLN A O 1
ATOM 772 N N . HIS A 1 98 ? -11.852 5.404 -14.402 1.00 72.06 98 HIS A N 1
ATOM 773 C CA . HIS A 1 98 ? -12.015 6.852 -14.474 1.00 72.06 98 HIS A CA 1
ATOM 774 C C . HIS A 1 98 ? -12.290 7.301 -15.915 1.00 72.06 98 HIS A C 1
ATOM 776 O O . HIS A 1 98 ? -11.742 6.739 -16.869 1.00 72.06 98 HIS A O 1
ATOM 782 N N . ASN A 1 99 ? -13.106 8.347 -16.055 1.00 77.62 99 ASN A N 1
ATOM 783 C CA . ASN A 1 99 ? -13.403 8.988 -17.342 1.00 77.62 99 ASN A CA 1
ATOM 784 C C . ASN A 1 99 ? -12.283 9.932 -17.806 1.00 77.62 99 ASN A C 1
ATOM 786 O O . ASN A 1 99 ? -12.210 10.267 -18.982 1.00 77.62 99 ASN A O 1
ATOM 790 N N . CYS A 1 100 ? -11.424 10.361 -16.883 1.00 77.56 100 CYS A N 1
ATOM 791 C CA . CYS A 1 100 ? -10.265 11.204 -17.138 1.00 77.56 100 CYS A CA 1
ATOM 792 C C . CYS A 1 100 ? -9.063 10.603 -16.406 1.00 77.56 100 CYS A C 1
ATOM 794 O O . CYS A 1 100 ? -9.206 10.091 -15.293 1.00 77.56 100 CYS A O 1
ATOM 796 N N . GLN A 1 101 ? -7.898 10.636 -17.045 1.00 74.62 101 GLN A N 1
ATOM 797 C CA . GLN A 1 101 ? -6.637 10.158 -16.490 1.00 74.62 101 GLN A CA 1
ATOM 798 C C . GLN A 1 101 ? -5.588 11.265 -16.649 1.00 74.62 101 GLN A C 1
ATOM 800 O O . GLN A 1 101 ? -5.614 11.966 -17.660 1.00 74.62 101 GLN A O 1
ATOM 805 N N . PRO A 1 102 ? -4.667 11.435 -15.685 1.00 79.12 102 PRO A N 1
ATOM 806 C CA . PRO A 1 102 ? -3.634 12.470 -15.760 1.00 79.12 102 PRO A CA 1
ATOM 807 C C . PRO A 1 102 ? -2.618 12.230 -16.889 1.00 79.12 102 PRO A C 1
ATOM 809 O O . PRO A 1 102 ? -2.006 13.181 -17.362 1.00 79.12 102 PRO A O 1
ATOM 812 N N . VAL A 1 103 ? -2.440 10.973 -17.308 1.00 77.00 103 VAL A N 1
ATOM 813 C CA . VAL A 1 103 ? -1.569 10.554 -18.415 1.00 77.00 103 VAL A CA 1
ATOM 814 C C . VAL A 1 103 ? -2.312 9.494 -19.225 1.00 77.00 103 VAL A C 1
ATOM 816 O O . VAL A 1 103 ? -2.843 8.541 -18.640 1.00 77.00 103 VAL A O 1
ATOM 819 N N . ASP A 1 104 ? -2.341 9.630 -20.552 1.00 80.88 104 ASP A N 1
ATOM 820 C CA . ASP A 1 104 ? -2.819 8.563 -21.432 1.00 80.88 104 ASP A CA 1
ATOM 821 C C . ASP A 1 104 ? -1.668 7.604 -21.716 1.00 80.88 104 ASP A C 1
ATOM 823 O O . ASP A 1 104 ? -0.951 7.734 -22.700 1.00 80.88 104 ASP A O 1
ATOM 827 N N . TRP A 1 105 ? -1.462 6.625 -20.839 1.00 78.12 105 TRP A N 1
ATOM 828 C CA . TRP A 1 105 ? -0.317 5.716 -20.930 1.00 78.12 105 TRP A CA 1
ATOM 829 C C . TRP A 1 105 ? -0.189 4.963 -22.258 1.00 78.12 105 TRP A C 1
ATOM 831 O O . TRP A 1 105 ? 0.938 4.657 -22.652 1.00 78.12 105 TRP A O 1
ATOM 841 N N . ASN A 1 106 ? -1.298 4.725 -22.969 1.00 80.62 106 ASN A N 1
ATOM 842 C CA . ASN A 1 106 ? -1.259 4.061 -24.273 1.00 80.62 106 ASN A CA 1
ATOM 843 C C . ASN A 1 106 ? -0.554 4.918 -25.335 1.00 80.62 106 ASN A C 1
ATOM 845 O O . ASN A 1 106 ? 0.076 4.367 -26.234 1.00 80.62 106 ASN A O 1
ATOM 849 N N . ASN A 1 107 ? -0.654 6.246 -25.225 1.00 82.69 107 ASN A N 1
ATOM 850 C CA . ASN A 1 107 ? -0.115 7.197 -26.199 1.00 82.69 107 ASN A CA 1
ATOM 851 C C . ASN A 1 107 ? 1.119 7.950 -25.664 1.00 82.69 107 ASN A C 1
ATOM 853 O O . ASN A 1 107 ? 2.091 8.151 -26.389 1.00 82.69 107 ASN A O 1
ATOM 857 N N . ASP A 1 108 ? 1.109 8.317 -24.384 1.00 83.19 108 ASP A N 1
ATOM 858 C CA . ASP A 1 108 ? 2.117 9.154 -23.731 1.00 83.19 108 ASP A CA 1
ATOM 859 C C . ASP A 1 108 ? 3.222 8.350 -23.030 1.00 83.19 108 ASP A C 1
ATOM 861 O O . ASP A 1 108 ? 4.268 8.912 -22.713 1.00 83.19 108 ASP A O 1
ATOM 865 N N . GLY A 1 109 ? 3.045 7.045 -22.791 1.00 79.44 109 GLY A N 1
ATOM 866 C CA . GLY A 1 109 ? 4.038 6.205 -22.103 1.00 79.44 109 GLY A CA 1
ATOM 867 C C . GLY A 1 109 ? 5.471 6.303 -22.661 1.00 79.44 109 GLY A C 1
ATOM 868 O O . GLY A 1 109 ? 6.413 6.446 -21.871 1.00 79.44 109 GLY A O 1
ATOM 869 N N . PRO A 1 110 ? 5.674 6.327 -23.997 1.00 84.38 110 PRO A N 1
ATOM 870 C CA . PRO A 1 110 ? 6.993 6.547 -24.591 1.00 84.38 110 PRO A CA 1
ATOM 871 C C . PRO A 1 110 ? 7.663 7.866 -24.176 1.00 84.38 110 PRO A C 1
ATOM 873 O O . PRO A 1 110 ? 8.883 7.910 -24.049 1.00 84.38 110 PRO A O 1
ATOM 876 N N . ARG A 1 111 ? 6.894 8.930 -23.900 1.00 85.94 111 ARG A N 1
ATOM 877 C CA . ARG A 1 111 ? 7.427 10.230 -23.447 1.00 85.94 111 ARG A CA 1
ATOM 878 C C . ARG A 1 111 ? 8.098 10.142 -22.073 1.00 85.94 111 ARG A C 1
ATOM 880 O O . ARG A 1 111 ? 8.966 10.955 -21.767 1.00 85.94 111 ARG A O 1
ATOM 887 N N . TYR A 1 112 ? 7.696 9.168 -21.262 1.00 77.88 112 TYR A N 1
ATOM 888 C CA . TYR A 1 112 ? 8.191 8.957 -19.903 1.00 77.88 112 TYR A CA 1
ATOM 889 C C . TYR A 1 112 ? 9.193 7.800 -19.802 1.00 77.88 112 TYR A C 1
ATOM 891 O O . TYR A 1 112 ? 9.573 7.436 -18.695 1.00 77.88 112 TYR A O 1
ATOM 899 N N . ASN A 1 113 ? 9.626 7.216 -20.931 1.00 77.31 113 ASN A N 1
ATOM 900 C CA . ASN A 1 113 ? 10.401 5.966 -20.970 1.00 77.31 113 ASN A CA 1
ATOM 901 C C . ASN A 1 113 ? 9.729 4.806 -20.211 1.00 77.31 113 ASN A C 1
ATOM 903 O O . ASN A 1 113 ? 10.388 3.874 -19.754 1.00 77.31 113 ASN A O 1
ATOM 907 N N . GLU A 1 114 ? 8.402 4.848 -20.106 1.00 69.69 114 GLU A N 1
ATOM 908 C CA . GLU A 1 114 ? 7.592 3.841 -19.431 1.00 69.69 114 GLU A CA 1
ATOM 909 C C . GLU A 1 114 ? 6.383 3.489 -20.310 1.00 69.69 114 GLU A C 1
ATOM 911 O O . GLU A 1 114 ? 5.253 3.882 -20.005 1.00 69.69 114 GLU A O 1
ATOM 916 N N . PRO A 1 115 ? 6.581 2.774 -21.435 1.00 68.31 115 PRO A N 1
ATOM 917 C CA . PRO A 1 115 ? 5.466 2.299 -22.242 1.00 68.31 115 PRO A CA 1
ATOM 918 C C . PRO A 1 115 ? 4.629 1.325 -21.405 1.00 68.31 115 PRO A C 1
ATOM 920 O O . PRO A 1 115 ? 5.077 0.236 -21.044 1.00 68.31 115 PRO A O 1
ATOM 923 N N . ARG A 1 116 ? 3.409 1.739 -21.060 1.00 70.88 116 ARG A N 1
ATOM 924 C CA . ARG A 1 116 ? 2.454 0.965 -20.265 1.00 70.88 116 ARG A CA 1
ATOM 925 C C . ARG A 1 116 ? 1.167 0.841 -21.071 1.00 70.88 116 ARG A C 1
ATOM 927 O O . ARG A 1 116 ? 0.661 1.836 -21.574 1.00 70.88 116 ARG A O 1
ATOM 934 N N . VAL A 1 117 ? 0.616 -0.365 -21.160 1.00 65.62 117 VAL A N 1
ATOM 935 C CA . VAL A 1 117 ? -0.715 -0.590 -21.738 1.00 65.62 117 VAL A CA 1
ATOM 936 C C . VAL A 1 117 ? -1.683 -0.820 -20.587 1.00 65.62 117 VAL A C 1
ATOM 938 O O . VAL A 1 117 ? -1.513 -1.764 -19.818 1.00 65.62 117 VAL A O 1
ATOM 941 N N . GLY A 1 118 ? -2.677 0.054 -20.433 1.00 63.81 118 GLY A N 1
ATOM 942 C CA . GLY A 1 118 ? -3.663 -0.080 -19.361 1.00 63.81 118 GLY A CA 1
ATOM 943 C C . GLY A 1 118 ? -4.326 1.227 -18.938 1.00 63.81 118 GLY A C 1
ATOM 944 O O . GLY A 1 118 ? -4.034 2.302 -19.454 1.00 63.81 118 GLY A O 1
ATOM 945 N N . LYS A 1 119 ? -5.251 1.123 -17.980 1.00 60.41 119 LYS A N 1
ATOM 946 C CA . LYS A 1 119 ? -5.953 2.258 -17.364 1.00 60.41 119 LYS A CA 1
ATOM 947 C C . LYS A 1 119 ? -5.823 2.161 -15.849 1.00 60.41 119 LYS A C 1
ATOM 949 O O . LYS A 1 119 ? -5.865 1.058 -15.309 1.00 60.41 119 LYS A O 1
ATOM 954 N N . TYR A 1 120 ? -5.722 3.296 -15.159 1.00 61.81 120 TYR A N 1
ATOM 955 C CA . TYR A 1 120 ? -5.859 3.287 -13.706 1.00 61.81 120 TYR A CA 1
ATOM 956 C C . TYR A 1 120 ? -7.297 2.954 -13.325 1.00 61.81 120 TYR A C 1
ATOM 958 O O . TYR A 1 120 ? -8.252 3.514 -13.876 1.00 61.81 120 TYR A O 1
ATOM 966 N N . VAL A 1 121 ? -7.425 2.061 -12.354 1.00 55.78 121 VAL A N 1
ATOM 967 C CA . VAL A 1 121 ? -8.683 1.727 -11.699 1.00 55.78 121 VAL A CA 1
ATOM 968 C C . VAL A 1 121 ? -8.552 2.052 -10.221 1.00 55.78 121 VAL A C 1
ATOM 970 O O . VAL A 1 121 ? -7.516 1.775 -9.615 1.00 55.78 121 VAL A O 1
ATOM 973 N N . HIS A 1 122 ? -9.589 2.652 -9.643 1.00 59.28 122 HIS A N 1
ATOM 974 C CA . HIS A 1 122 ? -9.683 2.770 -8.193 1.00 59.28 122 HIS A CA 1
ATOM 975 C C . HIS A 1 122 ? -10.435 1.563 -7.654 1.00 59.28 122 HIS A C 1
ATOM 977 O O . HIS A 1 122 ? -11.486 1.196 -8.194 1.00 59.28 122 HIS A O 1
ATOM 983 N N . PHE A 1 123 ? -9.904 0.975 -6.589 1.00 56.12 123 PHE A N 1
ATOM 984 C CA . PHE A 1 123 ? -10.607 -0.028 -5.812 1.00 56.12 123 PHE A CA 1
ATOM 985 C C . PHE A 1 123 ? -11.401 0.674 -4.722 1.00 56.12 123 PHE A C 1
ATOM 987 O O . PHE A 1 123 ? -10.830 1.389 -3.900 1.00 56.12 123 PHE A O 1
ATOM 994 N N . PHE A 1 124 ? -12.713 0.474 -4.735 1.00 48.12 124 PHE A N 1
ATOM 995 C CA . PHE A 1 124 ? -13.564 0.845 -3.615 1.00 48.12 124 PHE A CA 1
ATOM 996 C C . PHE A 1 124 ? -13.766 -0.386 -2.745 1.00 48.12 124 PHE A C 1
ATOM 998 O O . PHE A 1 124 ? -14.116 -1.456 -3.253 1.00 48.12 124 PHE A O 1
ATOM 1005 N N . LEU A 1 125 ? -13.526 -0.202 -1.453 1.00 52.88 125 LEU A N 1
ATOM 1006 C CA . LEU A 1 125 ? -13.877 -1.153 -0.412 1.00 52.88 125 LEU A CA 1
ATOM 1007 C C . LEU A 1 125 ? -15.220 -0.683 0.151 1.00 52.88 125 LEU A C 1
ATOM 1009 O O . LEU A 1 125 ? -15.324 0.468 0.581 1.00 52.88 125 LEU A O 1
ATOM 1013 N N . ILE A 1 126 ? -16.239 -1.533 0.045 1.00 46.56 126 ILE A N 1
ATOM 1014 C CA . ILE A 1 126 ? -17.584 -1.319 0.599 1.00 46.56 126 ILE A CA 1
ATOM 1015 C C . ILE A 1 126 ? -17.785 -2.334 1.715 1.00 46.56 126 ILE A C 1
ATOM 1017 O O . ILE A 1 126 ? -17.388 -3.503 1.493 1.00 46.56 126 ILE A O 1
#